Protein AF-A0A1W9JK43-F1 (afdb_monomer_lite)

Foldseek 3Di:
DDDPPPPPPPPVPPPDPCVVVVVPCPPDDDPPPPVPDLVSCVVPPDPVVLLVCVLVDQVSVCVQQVDGADSQLSVQLSVVCVVVVDDSVVSNVCVVLVQFDRDNNDTDRHPDVVVVVVVVVVVVVVVVVVVVVVVVVVVVVVVVVVVVVVVVVVVVPD

Structure (mmCIF, N/CA/C/O backbone):
data_AF-A0A1W9JK43-F1
#
_entry.id   AF-A0A1W9JK43-F1
#
loop_
_atom_site.group_PDB
_atom_site.id
_atom_site.type_symbol
_atom_site.label_atom_id
_atom_site.label_alt_id
_atom_site.label_comp_id
_atom_site.label_asym_id
_atom_site.label_entity_id
_atom_site.label_seq_id
_atom_site.pdbx_PDB_ins_code
_atom_site.Cartn_x
_atom_site.Cartn_y
_atom_site.Cartn_z
_atom_site.occupancy
_atom_site.B_iso_or_equiv
_atom_site.auth_seq_id
_atom_site.auth_comp_id
_atom_site.auth_asym_id
_atom_site.auth_atom_id
_atom_site.pdbx_PDB_model_num
ATOM 1 N N . MET A 1 1 ? 12.322 26.562 39.739 1.00 34.03 1 MET A N 1
ATOM 2 C CA . MET A 1 1 ? 13.209 25.716 38.910 1.00 34.03 1 MET A CA 1
ATOM 3 C C . MET A 1 1 ? 13.557 24.495 39.743 1.00 34.03 1 MET A C 1
ATOM 5 O O .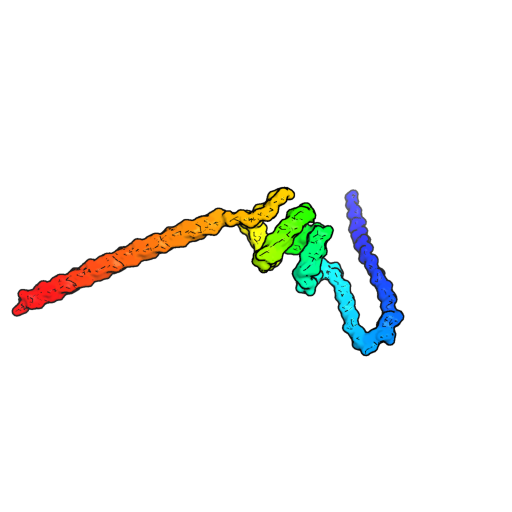 MET A 1 1 ? 14.191 24.692 40.761 1.00 34.03 1 MET A O 1
ATOM 9 N N . ASN A 1 2 ? 13.150 23.257 39.481 1.00 37.31 2 ASN A N 1
ATOM 10 C CA . ASN A 1 2 ? 12.284 22.645 38.476 1.00 37.31 2 ASN A CA 1
ATOM 11 C C . ASN A 1 2 ? 11.646 21.407 39.128 1.00 37.31 2 ASN A C 1
ATOM 13 O O . ASN A 1 2 ? 12.225 20.813 40.030 1.00 37.31 2 ASN A O 1
ATOM 17 N N . GLN A 1 3 ? 10.442 21.079 38.673 1.00 35.44 3 GLN A N 1
ATOM 18 C CA . GLN A 1 3 ? 9.609 19.967 39.121 1.00 35.44 3 GLN A CA 1
ATOM 19 C C . GLN A 1 3 ? 10.236 18.615 38.747 1.00 35.44 3 GLN A C 1
ATOM 21 O O . GLN A 1 3 ? 10.494 18.367 37.571 1.00 35.44 3 GLN A O 1
ATOM 26 N N . GLU A 1 4 ? 10.400 17.718 39.718 1.00 38.62 4 GLU A N 1
ATOM 27 C CA . GLU A 1 4 ? 10.536 16.283 39.457 1.00 38.62 4 GLU A CA 1
ATOM 28 C C . GLU A 1 4 ? 9.136 15.708 39.197 1.00 38.62 4 GLU A C 1
ATOM 30 O O . GLU A 1 4 ? 8.351 15.456 40.112 1.00 38.62 4 GLU A O 1
ATOM 35 N N . GLN A 1 5 ? 8.786 15.556 37.919 1.00 38.28 5 GLN A N 1
ATOM 36 C CA . GLN A 1 5 ? 7.582 14.844 37.498 1.00 38.28 5 GLN A CA 1
ATOM 37 C C . GLN A 1 5 ? 7.784 13.339 37.705 1.00 38.28 5 GLN A C 1
ATOM 39 O O . GLN A 1 5 ? 8.313 12.637 36.846 1.00 38.28 5 GLN A O 1
ATOM 44 N N . ASN A 1 6 ? 7.337 12.846 38.856 1.00 36.94 6 ASN A N 1
ATOM 45 C CA . ASN A 1 6 ? 7.199 11.422 39.128 1.00 36.94 6 ASN A CA 1
ATOM 46 C C . ASN A 1 6 ? 6.033 10.872 38.281 1.00 36.94 6 ASN A C 1
ATOM 48 O O . ASN A 1 6 ? 4.858 11.071 38.602 1.00 36.94 6 ASN A O 1
ATOM 52 N N . GLN A 1 7 ? 6.357 10.258 37.140 1.00 39.59 7 GLN A N 1
ATOM 53 C CA . GLN A 1 7 ? 5.395 9.588 36.268 1.00 39.59 7 GLN A CA 1
ATOM 54 C C . GLN A 1 7 ? 4.865 8.331 36.966 1.00 39.59 7 GLN A C 1
ATOM 56 O O . GLN A 1 7 ? 5.389 7.233 36.807 1.00 39.59 7 GLN A O 1
ATOM 61 N N . ASN A 1 8 ? 3.792 8.502 37.736 1.00 36.75 8 ASN A N 1
ATOM 62 C CA . ASN A 1 8 ? 2.997 7.408 38.274 1.00 36.75 8 ASN A CA 1
ATOM 63 C C . ASN A 1 8 ? 2.206 6.747 37.130 1.00 36.75 8 ASN A C 1
ATOM 65 O O . ASN A 1 8 ? 1.045 7.072 36.867 1.00 36.75 8 ASN A O 1
ATOM 69 N N . THR A 1 9 ? 2.857 5.845 36.397 1.00 42.19 9 THR A N 1
ATOM 70 C CA . THR A 1 9 ? 2.188 4.921 35.483 1.00 42.19 9 THR A CA 1
ATOM 71 C C . THR A 1 9 ? 1.368 3.945 36.320 1.00 42.19 9 THR A C 1
ATOM 73 O O . THR A 1 9 ? 1.887 2.936 36.794 1.00 42.19 9 THR A O 1
ATOM 76 N N . ASN A 1 10 ? 0.082 4.255 36.503 1.00 43.44 10 ASN A N 1
ATOM 77 C CA . ASN A 1 10 ? -0.926 3.333 37.021 1.00 43.44 10 ASN A CA 1
ATOM 78 C C . ASN A 1 10 ? -1.066 2.143 36.056 1.00 43.44 10 ASN A C 1
ATOM 80 O O . ASN A 1 10 ? -1.969 2.085 35.222 1.00 43.44 10 ASN A O 1
ATOM 84 N N . HIS A 1 11 ? -0.149 1.184 36.154 1.00 49.41 11 HIS A N 1
ATOM 85 C CA . HIS A 1 11 ? -0.363 -0.159 35.649 1.00 49.41 11 HIS A CA 1
ATOM 86 C C . HIS A 1 11 ? -1.371 -0.800 36.605 1.00 49.41 11 HIS A C 1
ATOM 88 O O . HIS A 1 11 ? -1.003 -1.331 37.649 1.00 49.41 11 HIS A O 1
ATOM 94 N N . SER A 1 12 ? -2.663 -0.680 36.289 1.00 48.53 12 SER A N 1
ATOM 95 C CA . SER A 1 12 ? -3.702 -1.452 36.969 1.00 48.53 12 SER A CA 1
ATOM 96 C C . SER A 1 12 ? -3.448 -2.924 36.644 1.00 48.53 12 SER A C 1
ATOM 98 O O . SER A 1 12 ? -3.821 -3.426 35.585 1.00 48.53 12 SER A O 1
ATOM 100 N N . SER A 1 13 ? -2.697 -3.597 37.510 1.00 56.75 13 SER A N 1
ATOM 101 C CA . SER A 1 13 ? -2.512 -5.038 37.488 1.00 56.75 13 SER A CA 1
ATOM 102 C C . SER A 1 13 ? -3.818 -5.671 37.956 1.00 56.75 13 SER A C 1
ATOM 104 O O . SER A 1 13 ? -4.022 -5.955 39.133 1.00 56.75 13 SER A O 1
ATOM 106 N N . THR A 1 14 ? -4.751 -5.871 37.029 1.00 54.06 14 THR A N 1
ATOM 107 C CA . THR A 1 14 ? -5.914 -6.726 37.270 1.00 54.06 14 THR A CA 1
ATOM 108 C C . THR A 1 14 ? -5.421 -8.148 37.518 1.00 54.06 14 THR A C 1
ATOM 110 O O . THR A 1 14 ? -5.090 -8.876 36.584 1.00 54.06 14 THR A O 1
ATOM 113 N N . HIS A 1 15 ? -5.333 -8.527 38.791 1.00 52.12 15 HIS A N 1
ATOM 114 C CA . HIS A 1 15 ? -5.001 -9.878 39.220 1.00 52.12 15 HIS A CA 1
ATOM 115 C C . HIS A 1 15 ? -6.257 -10.745 39.056 1.00 52.12 15 HIS A C 1
ATOM 117 O O . HIS A 1 15 ? -7.152 -10.745 39.900 1.00 52.12 15 HIS A O 1
ATOM 123 N N . LEU A 1 16 ? -6.375 -11.419 37.912 1.00 61.62 16 LEU A N 1
ATOM 124 C CA . LEU A 1 16 ? -7.485 -12.327 37.633 1.00 61.62 16 LEU A CA 1
ATOM 125 C C . LEU A 1 16 ? -7.284 -13.604 38.460 1.00 61.62 16 LEU A C 1
ATOM 127 O O . LEU A 1 16 ? -6.373 -14.385 38.200 1.00 61.62 16 LEU A O 1
ATOM 131 N N . ASN A 1 17 ? -8.115 -13.801 39.483 1.00 58.16 17 ASN A N 1
ATOM 132 C CA . ASN A 1 17 ? -8.112 -15.020 40.287 1.00 58.16 17 ASN A CA 1
ATOM 133 C C . ASN A 1 17 ? -8.822 -16.147 39.512 1.00 58.16 17 ASN A C 1
ATOM 135 O O . ASN A 1 17 ? -10.049 -16.214 39.501 1.00 58.16 17 ASN A O 1
ATOM 139 N N . ILE A 1 18 ? -8.051 -17.000 38.826 1.00 63.84 18 ILE A N 1
ATOM 140 C CA . ILE A 1 18 ? -8.553 -18.109 37.981 1.00 63.84 18 ILE A CA 1
ATOM 141 C C . ILE A 1 18 ? -8.527 -19.463 38.733 1.00 63.84 18 ILE A C 1
ATOM 143 O O . ILE A 1 18 ? -8.806 -20.512 38.154 1.00 63.84 18 ILE A O 1
ATOM 147 N N . ASP A 1 19 ? -8.266 -19.465 40.047 1.00 57.16 19 ASP A N 1
ATOM 148 C CA . ASP A 1 19 ? -8.034 -20.686 40.847 1.00 57.16 19 ASP A CA 1
ATOM 149 C C . ASP A 1 19 ? -9.181 -21.722 40.755 1.00 57.16 19 ASP A C 1
ATOM 151 O O . ASP A 1 19 ? -8.949 -22.932 40.760 1.00 57.16 19 ASP A O 1
ATOM 155 N N . GLY A 1 20 ? -10.428 -21.264 40.575 1.00 59.25 20 GLY A N 1
ATOM 156 C CA . GLY A 1 20 ? -11.607 -22.131 40.433 1.00 59.25 20 GLY A CA 1
ATOM 157 C C . GLY A 1 20 ? -11.849 -22.707 39.030 1.00 59.25 20 GLY A C 1
ATOM 158 O O . GLY A 1 20 ? -12.448 -23.772 38.907 1.00 59.25 20 GLY A O 1
ATOM 159 N N . ILE A 1 21 ? -11.379 -22.044 37.969 1.00 59.00 21 ILE A N 1
ATOM 160 C CA . ILE A 1 21 ? -11.606 -22.476 36.574 1.00 59.00 21 ILE A CA 1
ATOM 161 C C . ILE A 1 21 ? -10.545 -23.510 36.161 1.00 59.00 21 ILE A C 1
ATOM 163 O O . ILE A 1 21 ? -10.826 -24.433 35.399 1.00 59.00 21 ILE A O 1
ATOM 167 N N . GLN A 1 22 ? -9.337 -23.412 36.726 1.00 57.00 22 GLN A N 1
ATOM 168 C CA . GLN A 1 22 ? -8.201 -24.264 36.368 1.00 57.00 22 GLN A CA 1
ATOM 169 C C . GLN A 1 22 ? -8.361 -25.728 36.823 1.00 57.00 22 GLN A C 1
ATOM 171 O O . GLN A 1 22 ? -7.867 -26.636 36.156 1.00 57.00 22 GLN A O 1
ATOM 176 N N . ARG A 1 23 ? -9.094 -25.991 37.918 1.00 58.28 23 ARG A N 1
ATOM 177 C CA . ARG A 1 23 ? -9.271 -27.357 38.457 1.00 58.28 23 ARG A CA 1
ATOM 178 C C . ARG A 1 23 ? -10.172 -28.258 37.606 1.00 58.28 23 ARG A C 1
ATOM 180 O O . ARG A 1 23 ? -10.057 -29.473 37.714 1.00 58.28 23 ARG A O 1
ATOM 187 N N . ASN A 1 24 ? -11.028 -27.690 36.753 1.00 62.09 24 ASN A N 1
ATOM 188 C CA . ASN A 1 24 ? -11.956 -28.451 35.904 1.00 62.09 24 ASN A CA 1
ATOM 189 C C . ASN A 1 24 ? -11.515 -28.538 34.427 1.00 62.09 24 ASN A C 1
ATOM 191 O O . ASN A 1 24 ? -12.228 -29.105 33.606 1.00 62.09 24 ASN A O 1
ATOM 195 N N . ALA A 1 25 ? -10.348 -27.986 34.072 1.00 60.06 25 ALA A N 1
ATOM 196 C CA . ALA A 1 25 ? -9.901 -27.849 32.682 1.00 60.06 25 ALA A CA 1
ATOM 197 C C . ALA A 1 25 ? -9.196 -29.091 32.096 1.00 60.06 25 ALA A C 1
ATOM 199 O O . ALA A 1 25 ? -8.587 -28.997 31.042 1.00 60.06 25 ALA A O 1
ATOM 200 N N . GLY A 1 26 ? -9.230 -30.257 32.753 1.00 64.06 26 GLY A N 1
ATOM 201 C CA . GLY A 1 26 ? -8.866 -31.529 32.103 1.00 64.06 26 GLY A CA 1
ATOM 202 C C . GLY A 1 26 ? -7.457 -31.635 31.486 1.00 64.06 26 GLY A C 1
ATOM 203 O O . GLY A 1 26 ? -7.255 -32.495 30.640 1.00 64.06 26 GLY A O 1
ATOM 204 N N . ARG A 1 27 ? -6.478 -30.824 31.927 1.00 63.69 27 ARG A N 1
ATOM 205 C CA . ARG A 1 27 ? -5.121 -30.661 31.336 1.00 63.69 27 ARG A CA 1
ATOM 206 C C . ARG A 1 27 ? -5.062 -29.858 30.027 1.00 63.69 27 ARG A C 1
ATOM 208 O O . ARG A 1 27 ? -3.976 -29.747 29.461 1.00 63.69 27 ARG A O 1
ATOM 215 N N . ASP A 1 28 ? -6.153 -29.236 29.598 1.00 64.50 28 ASP A N 1
ATOM 216 C CA . ASP A 1 28 ? -6.144 -28.320 28.461 1.00 64.50 28 ASP A CA 1
ATOM 217 C C . ASP A 1 28 ? -5.575 -26.966 28.905 1.00 64.50 28 ASP A C 1
ATOM 219 O O . ASP A 1 28 ? -6.198 -26.188 29.632 1.00 64.50 28 ASP A O 1
ATOM 223 N N . TYR A 1 29 ? -4.329 -26.711 28.510 1.00 60.94 29 TYR A N 1
ATOM 224 C CA . TYR A 1 29 ? -3.650 -25.448 28.764 1.00 60.94 29 TYR A CA 1
ATOM 225 C C . TYR A 1 29 ? -4.112 -24.407 27.742 1.00 60.94 29 TYR A C 1
ATOM 227 O O . TYR A 1 29 ? -3.768 -24.488 26.565 1.00 60.94 29 TYR A O 1
ATOM 235 N N . TYR A 1 30 ? -4.876 -23.415 28.198 1.00 61.50 30 TYR A N 1
ATOM 236 C CA . TYR A 1 30 ? -5.228 -22.248 27.395 1.00 61.50 30 TYR A CA 1
ATOM 237 C C . TYR A 1 30 ? -4.340 -21.074 27.802 1.00 61.50 30 TYR A C 1
ATOM 239 O O . TYR A 1 30 ? -4.525 -20.478 28.865 1.00 61.50 30 TYR A O 1
ATOM 247 N N . GLU A 1 31 ? -3.381 -20.717 26.950 1.00 58.66 31 GLU A N 1
ATOM 248 C CA . GLU A 1 31 ? -2.660 -19.456 27.095 1.00 58.66 31 GLU A CA 1
ATOM 249 C C . GLU A 1 31 ? -3.557 -18.295 26.654 1.00 58.66 31 GLU A C 1
ATOM 251 O O . GLU A 1 31 ? -3.720 -17.997 25.471 1.00 58.66 31 GLU A O 1
ATOM 256 N N . TYR A 1 32 ? -4.152 -17.603 27.626 1.00 58.09 32 TYR A N 1
ATOM 257 C CA . TYR A 1 32 ? -4.703 -16.277 27.378 1.00 58.09 32 TYR A CA 1
ATOM 258 C C . TYR A 1 32 ? -3.539 -15.303 27.200 1.00 58.09 32 TYR A C 1
ATOM 260 O O . TYR A 1 32 ? -3.085 -14.659 28.146 1.00 58.09 32 TYR A O 1
ATOM 268 N N . ILE A 1 33 ? -3.044 -15.190 25.966 1.00 57.97 33 ILE A N 1
ATOM 269 C CA . ILE A 1 33 ? -2.123 -14.121 25.589 1.00 57.97 33 ILE A CA 1
ATOM 270 C C . ILE A 1 33 ? -2.947 -12.836 25.592 1.00 57.97 33 ILE A C 1
ATOM 272 O O . ILE A 1 33 ? -3.550 -12.457 24.590 1.00 57.97 33 ILE A O 1
ATOM 276 N N . ALA A 1 34 ? -3.014 -12.165 26.741 1.00 59.50 34 ALA A N 1
ATOM 277 C CA . ALA A 1 34 ? -3.469 -10.789 26.791 1.00 59.50 34 ALA A CA 1
ATOM 278 C C . ALA A 1 34 ? -2.501 -9.984 25.919 1.00 59.50 34 ALA A C 1
ATOM 280 O O . ALA A 1 34 ? -1.361 -9.732 26.312 1.00 59.50 34 ALA A O 1
ATOM 281 N N . LEU A 1 35 ? -2.927 -9.649 24.697 1.00 63.44 35 LEU A N 1
ATOM 282 C CA . LEU A 1 35 ? -2.132 -8.862 23.764 1.00 63.44 35 LEU A CA 1
ATOM 283 C C . LEU A 1 35 ? -1.990 -7.452 24.339 1.00 63.44 35 LEU A C 1
ATOM 285 O O . LEU A 1 35 ? -2.780 -6.556 24.061 1.00 63.44 35 LEU A O 1
ATOM 289 N N . SER A 1 36 ? -0.976 -7.278 25.181 1.00 63.47 36 SER A N 1
ATOM 290 C CA . SER A 1 36 ? -0.689 -6.040 25.903 1.00 63.47 36 SER A CA 1
ATOM 291 C C . SER A 1 36 ? -0.275 -4.904 24.968 1.00 63.47 36 SER A C 1
ATOM 293 O O . SER A 1 36 ? -0.317 -3.737 25.355 1.00 63.47 36 SER A O 1
ATOM 295 N N . SER A 1 37 ? 0.095 -5.223 23.722 1.00 75.69 37 SER A N 1
ATOM 296 C CA . SER A 1 37 ? 0.499 -4.247 22.718 1.00 75.69 37 SER A CA 1
ATOM 297 C C . SER A 1 37 ? -0.340 -4.343 21.441 1.00 75.69 37 SER A C 1
ATOM 299 O O . SER A 1 37 ? -0.552 -5.418 20.875 1.00 75.69 37 SER A O 1
ATOM 301 N N . ILE A 1 38 ? -0.750 -3.175 20.935 1.00 79.06 38 ILE A N 1
ATOM 302 C CA . ILE A 1 38 ? -1.442 -3.022 19.644 1.00 79.06 38 ILE A CA 1
ATOM 303 C C . ILE A 1 38 ? -0.606 -3.620 18.499 1.00 79.06 38 ILE A C 1
ATOM 305 O O . ILE A 1 38 ? -1.155 -4.164 17.547 1.00 79.06 38 ILE A O 1
ATOM 309 N N . LYS A 1 39 ? 0.730 -3.576 18.603 1.00 81.06 39 LYS A N 1
ATOM 310 C CA . LYS A 1 39 ? 1.635 -4.165 17.606 1.00 81.06 39 LYS A CA 1
ATOM 311 C C . LYS A 1 39 ? 1.523 -5.687 17.560 1.00 81.06 39 LYS A C 1
ATOM 313 O O . LYS A 1 39 ? 1.443 -6.238 16.470 1.00 81.06 39 LYS A O 1
ATOM 318 N N . THR A 1 40 ? 1.468 -6.340 18.721 1.00 81.25 40 THR A N 1
ATOM 319 C CA . THR A 1 40 ? 1.271 -7.795 18.818 1.00 81.25 40 THR A CA 1
ATOM 320 C C . THR A 1 40 ? -0.092 -8.183 18.245 1.00 81.25 40 THR A C 1
ATOM 322 O O . THR A 1 40 ? -0.210 -9.168 17.520 1.00 81.25 40 THR A O 1
ATOM 325 N N . LEU A 1 41 ? -1.124 -7.371 18.509 1.00 83.00 41 LEU A N 1
ATOM 326 C CA . LEU A 1 41 ? -2.451 -7.557 17.920 1.00 83.00 41 LEU A CA 1
ATOM 327 C C . LEU A 1 41 ? -2.405 -7.461 16.396 1.00 83.00 41 LEU A C 1
ATOM 329 O O . LEU A 1 41 ? -2.943 -8.330 15.721 1.00 83.00 41 LEU A O 1
ATOM 333 N N . LEU A 1 42 ? -1.709 -6.462 15.852 1.00 85.31 42 LEU A N 1
ATOM 334 C CA . LEU A 1 42 ? -1.552 -6.309 14.409 1.00 85.31 42 LEU A CA 1
ATOM 335 C C . LEU A 1 42 ? -0.870 -7.508 13.738 1.00 85.31 42 LEU A C 1
ATOM 337 O O . LEU A 1 42 ? -1.182 -7.816 12.593 1.00 85.31 42 LEU A O 1
ATOM 341 N N . THR A 1 43 ? 0.081 -8.149 14.419 1.00 84.00 43 THR A N 1
ATOM 342 C CA . THR A 1 43 ? 0.832 -9.279 13.857 1.00 84.00 43 THR A CA 1
ATOM 343 C C . THR A 1 43 ? 0.105 -10.610 13.977 1.00 84.00 43 THR A C 1
ATOM 345 O O . THR A 1 43 ? 0.289 -11.470 13.122 1.00 84.00 43 THR A O 1
ATOM 348 N N . CYS A 1 44 ? -0.683 -10.801 15.037 1.00 82.62 44 CYS A N 1
ATOM 349 C CA . CYS A 1 44 ? -1.275 -12.098 15.364 1.00 82.62 44 CYS A CA 1
ATOM 350 C C . CYS A 1 44 ? -2.736 -12.228 14.931 1.00 82.62 44 CYS A C 1
ATOM 352 O O . CYS A 1 44 ? -3.189 -13.336 14.650 1.00 82.62 44 CYS A O 1
ATOM 354 N N . ALA A 1 45 ? -3.497 -11.132 14.913 1.00 85.38 45 ALA A N 1
ATOM 355 C CA . ALA A 1 45 ? -4.926 -11.217 14.663 1.00 85.38 45 ALA A CA 1
ATOM 356 C C . ALA A 1 45 ? -5.261 -11.286 13.158 1.00 85.38 45 ALA A C 1
ATOM 358 O O . ALA A 1 45 ? -4.560 -10.717 12.317 1.00 85.38 45 ALA A O 1
ATOM 359 N N . PRO A 1 46 ? -6.358 -11.977 12.798 1.00 86.50 46 PRO A N 1
ATOM 360 C CA . PRO A 1 46 ? -6.783 -12.099 11.412 1.00 86.50 46 PRO A CA 1
ATOM 361 C C . PRO A 1 46 ? -7.293 -10.759 10.869 1.00 86.50 46 PRO A C 1
ATOM 363 O O . PRO A 1 46 ? -7.937 -9.988 11.584 1.00 86.50 46 PRO A O 1
ATOM 366 N N . LYS A 1 47 ? -7.076 -10.516 9.570 1.00 86.62 47 LYS A N 1
ATOM 367 C CA . LYS A 1 47 ? -7.441 -9.267 8.868 1.00 86.62 47 LYS A CA 1
ATOM 368 C C . LYS A 1 47 ? -8.879 -8.815 9.153 1.00 86.62 47 LYS A C 1
ATOM 370 O O . LYS A 1 47 ? -9.090 -7.666 9.516 1.00 86.62 47 LYS A O 1
ATOM 375 N N . ALA A 1 48 ? -9.848 -9.731 9.100 1.00 86.19 48 ALA A N 1
ATOM 376 C CA . ALA A 1 48 ? -11.257 -9.419 9.354 1.00 86.19 48 ALA A CA 1
ATOM 377 C C . ALA A 1 48 ? -11.526 -8.890 10.776 1.00 86.19 48 ALA A C 1
ATOM 379 O O . ALA A 1 48 ? -12.402 -8.048 10.972 1.00 86.19 48 ALA A O 1
ATOM 380 N N . LEU A 1 49 ? -10.771 -9.362 11.774 1.00 88.38 49 LEU A N 1
ATOM 381 C CA . LEU A 1 49 ? -10.854 -8.847 13.140 1.00 88.38 49 LEU A CA 1
ATOM 382 C C . LEU A 1 49 ? -10.224 -7.450 13.222 1.00 88.38 49 LEU A C 1
ATOM 384 O O . LEU A 1 49 ? -10.832 -6.544 13.786 1.00 88.38 49 LEU A O 1
ATOM 388 N N . LEU A 1 50 ? -9.050 -7.252 12.610 1.00 88.75 50 LEU A N 1
ATOM 389 C CA . LEU A 1 50 ? -8.405 -5.936 12.528 1.00 88.75 50 LEU A CA 1
ATOM 390 C C . LEU A 1 50 ? -9.297 -4.903 11.833 1.00 88.75 50 LEU A C 1
ATOM 392 O O . LEU A 1 50 ? -9.320 -3.755 12.261 1.00 88.75 50 LEU A O 1
ATOM 396 N N . ASP A 1 51 ? -10.010 -5.293 10.776 1.00 89.94 51 ASP A N 1
ATOM 397 C CA . ASP A 1 51 ? -10.905 -4.415 10.019 1.00 89.94 51 ASP A CA 1
ATOM 398 C C . ASP A 1 51 ? -12.059 -3.914 10.897 1.00 89.94 51 ASP A C 1
ATOM 400 O O . ASP A 1 51 ? -12.333 -2.715 10.925 1.00 89.94 51 ASP A O 1
ATOM 404 N N . ARG A 1 52 ? -12.674 -4.810 11.683 1.00 89.62 52 ARG A N 1
ATOM 405 C CA . ARG A 1 52 ? -13.721 -4.450 12.654 1.00 89.62 52 ARG A CA 1
ATOM 406 C C . ARG A 1 52 ? -13.186 -3.494 13.718 1.00 89.62 52 ARG A C 1
ATOM 408 O O . ARG A 1 52 ? -13.743 -2.422 13.921 1.00 89.62 52 ARG A O 1
ATOM 415 N N . ILE A 1 53 ? -12.059 -3.844 14.341 1.00 88.38 53 ILE A N 1
ATOM 416 C CA . ILE A 1 53 ? -11.468 -3.032 15.415 1.00 88.38 53 ILE A CA 1
ATOM 417 C C . ILE A 1 53 ? -11.013 -1.666 14.880 1.00 88.38 53 ILE A C 1
ATOM 419 O O . ILE A 1 53 ? -11.172 -0.661 15.564 1.00 88.38 53 ILE A O 1
ATOM 423 N N . ALA A 1 54 ? -10.468 -1.590 13.663 1.00 88.69 54 ALA A N 1
ATOM 424 C CA . ALA A 1 54 ? -10.017 -0.333 13.064 1.00 88.69 54 ALA A CA 1
ATOM 425 C C . ALA A 1 54 ? -11.176 0.608 12.682 1.00 88.69 54 ALA A C 1
ATOM 427 O O . ALA A 1 54 ? -11.001 1.831 12.669 1.00 88.69 54 ALA A O 1
ATOM 428 N N . LEU A 1 55 ? -12.357 0.063 12.387 1.00 90.19 55 LEU A N 1
ATOM 429 C CA . LEU A 1 55 ? -13.555 0.847 12.085 1.00 90.19 55 LEU A CA 1
ATOM 430 C C . LEU A 1 55 ? -14.086 1.554 13.340 1.00 90.19 55 LEU A C 1
ATOM 432 O O . LEU A 1 55 ? -14.387 2.747 13.287 1.00 90.19 55 LEU A O 1
ATOM 436 N N . ASP A 1 56 ? -14.078 0.868 14.481 1.00 88.44 56 ASP A N 1
ATOM 437 C CA . ASP A 1 56 ? -14.553 1.427 15.751 1.00 88.44 56 ASP A CA 1
ATOM 438 C C . ASP A 1 56 ? -13.474 2.260 16.460 1.00 88.44 56 ASP A C 1
ATOM 440 O O . ASP A 1 56 ? -13.761 3.315 17.024 1.00 88.44 56 ASP A O 1
ATOM 444 N N . ASN A 1 57 ? -12.203 1.854 16.374 1.00 89.06 57 ASN A N 1
ATOM 445 C CA . ASN A 1 57 ? -11.101 2.478 17.103 1.00 89.06 57 ASN A CA 1
ATOM 446 C C . ASN A 1 57 ? -10.166 3.288 16.175 1.00 89.06 57 ASN A C 1
ATOM 448 O O . ASN A 1 57 ? -9.385 2.698 15.416 1.00 89.06 57 ASN A O 1
ATOM 452 N N . PRO A 1 58 ? -10.164 4.636 16.260 1.00 86.88 58 PRO A N 1
ATOM 453 C CA . PRO A 1 58 ? -9.318 5.476 15.410 1.00 86.88 58 PRO A CA 1
ATOM 454 C C . PRO A 1 58 ? -7.824 5.261 15.678 1.00 86.88 58 PRO A C 1
ATOM 456 O O . PRO A 1 58 ? -7.030 5.260 14.741 1.00 86.88 58 PRO A O 1
ATOM 459 N N . ARG A 1 59 ? -7.437 4.964 16.925 1.00 86.38 59 ARG A N 1
ATOM 460 C CA . ARG A 1 59 ? -6.042 4.690 17.303 1.00 86.38 59 ARG A CA 1
ATOM 461 C C . ARG A 1 59 ? -5.529 3.384 16.695 1.00 86.38 59 ARG A C 1
ATOM 463 O O . ARG A 1 59 ? -4.362 3.283 16.324 1.00 86.38 59 ARG A O 1
ATOM 470 N N . MET A 1 60 ? -6.400 2.381 16.563 1.00 87.88 60 MET A N 1
ATOM 471 C CA . MET A 1 60 ? -6.072 1.132 15.865 1.00 87.88 60 MET A CA 1
ATOM 472 C C . MET A 1 60 ? -5.850 1.388 14.370 1.00 87.88 60 MET A C 1
ATOM 474 O O . MET A 1 60 ? -4.885 0.892 13.787 1.00 87.88 60 MET A O 1
ATOM 478 N N . PHE A 1 61 ? -6.722 2.195 13.762 1.00 89.75 61 PHE A N 1
ATOM 479 C CA . PHE A 1 61 ? -6.592 2.592 12.364 1.00 89.75 61 PHE A CA 1
ATOM 480 C C . PHE A 1 61 ? -5.287 3.361 12.114 1.00 89.75 61 PHE A C 1
ATOM 482 O O . PHE A 1 61 ? -4.543 3.039 11.185 1.00 89.75 61 PHE A O 1
ATOM 489 N N . GLU A 1 62 ? -4.962 4.312 12.989 1.00 88.62 62 GLU A N 1
ATOM 490 C CA . GLU A 1 62 ? -3.710 5.061 12.937 1.00 88.62 62 GLU A CA 1
ATOM 491 C C . GLU A 1 62 ? -2.495 4.141 13.081 1.00 88.62 62 GLU A C 1
ATOM 493 O O . GLU A 1 62 ? -1.547 4.254 12.309 1.00 88.62 62 GLU A O 1
ATOM 498 N N . CYS A 1 63 ? -2.523 3.170 13.997 1.00 86.62 63 CYS A N 1
ATOM 499 C CA . CYS A 1 63 ? -1.410 2.236 14.161 1.00 86.62 63 CYS A CA 1
ATOM 500 C C . CYS A 1 63 ? -1.176 1.376 12.903 1.00 86.62 63 CYS A C 1
ATOM 502 O O . CYS A 1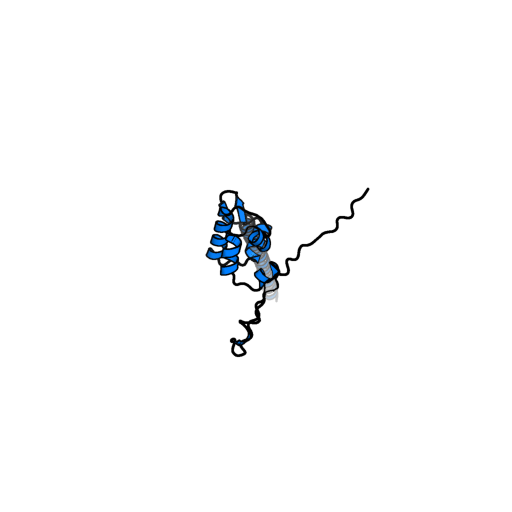 63 ? -0.032 1.079 12.552 1.00 86.62 63 CYS A O 1
ATOM 504 N N . ARG A 1 64 ? -2.250 1.028 12.186 1.00 87.50 64 ARG A N 1
ATOM 505 C CA . ARG A 1 64 ? -2.210 0.193 10.979 1.00 87.50 64 ARG A CA 1
ATOM 506 C C . ARG A 1 64 ? -1.799 0.952 9.725 1.00 87.50 64 ARG A C 1
ATOM 508 O O . ARG A 1 64 ? -0.897 0.523 9.007 1.00 87.50 64 ARG A O 1
ATOM 515 N N . PHE A 1 65 ? -2.419 2.098 9.469 1.00 85.94 65 PHE A N 1
ATOM 516 C CA . PHE A 1 65 ? -2.208 2.856 8.234 1.00 85.94 65 PHE A CA 1
ATOM 517 C C . PHE A 1 65 ? -1.276 4.067 8.411 1.00 85.94 65 PHE A C 1
ATOM 519 O O . PHE A 1 65 ? -0.705 4.565 7.437 1.00 85.94 65 PHE A O 1
ATOM 526 N N . GLY A 1 66 ? -1.024 4.496 9.649 1.00 85.62 66 GLY A N 1
ATOM 527 C CA . GLY A 1 66 ? -0.135 5.607 10.005 1.00 85.62 66 GLY A CA 1
ATOM 528 C C . GLY A 1 66 ? -0.786 6.990 9.932 1.00 85.62 66 GLY A C 1
ATOM 529 O O . GLY A 1 66 ? -0.080 7.955 9.638 1.00 85.62 66 GLY A O 1
ATOM 530 N N . PHE A 1 67 ? -2.113 7.088 10.052 1.00 84.62 67 PHE A N 1
ATOM 531 C CA . PHE A 1 67 ? -2.846 8.359 10.079 1.00 84.62 67 PHE A CA 1
ATOM 532 C C . PHE A 1 67 ? -4.241 8.222 10.678 1.00 84.62 67 PHE A C 1
ATOM 534 O O . PHE A 1 67 ? -4.850 7.157 10.614 1.00 84.62 67 PHE A O 1
ATOM 541 N N . GLU A 1 68 ? -4.751 9.330 11.199 1.00 84.25 68 GLU A N 1
ATOM 542 C CA . GLU A 1 68 ? -6.098 9.442 11.742 1.00 84.25 68 GLU A CA 1
ATOM 543 C C . GLU A 1 68 ? -7.083 9.948 10.675 1.00 84.25 68 GLU A C 1
ATOM 545 O O . GLU A 1 68 ? -6.741 10.797 9.850 1.00 84.25 68 GLU A O 1
ATOM 550 N N . THR A 1 69 ? -8.303 9.398 10.663 1.00 84.56 69 THR A N 1
ATOM 551 C CA . THR A 1 69 ? -9.389 9.820 9.758 1.00 84.56 69 THR A CA 1
ATOM 552 C C . THR A 1 69 ? -10.770 9.663 10.384 1.00 84.56 69 THR A C 1
ATOM 554 O O . THR A 1 69 ? -10.959 8.933 11.362 1.00 84.56 69 THR A O 1
ATOM 557 N N . SER A 1 70 ? -11.762 10.316 9.773 1.00 87.50 70 SER A N 1
ATOM 558 C CA . SER A 1 70 ? -13.174 10.147 10.109 1.00 87.50 70 SER A CA 1
ATOM 559 C C . SER A 1 70 ? -13.665 8.722 9.829 1.00 87.50 70 SER A C 1
ATOM 561 O O . SER A 1 70 ? -13.124 7.993 8.997 1.00 87.50 70 SER A O 1
ATOM 563 N N . LEU A 1 71 ? -14.724 8.309 10.527 1.00 86.62 71 LEU A N 1
ATOM 564 C CA . LEU A 1 71 ? -15.315 6.972 10.394 1.00 86.62 71 LEU A CA 1
ATOM 565 C C . LEU A 1 71 ? -15.761 6.659 8.954 1.00 86.62 71 LEU A C 1
ATOM 567 O O . LEU A 1 71 ? -15.543 5.547 8.473 1.00 86.62 71 LEU A O 1
ATOM 571 N N . THR A 1 72 ? -16.308 7.648 8.244 1.00 84.81 72 THR A N 1
ATOM 572 C CA . THR A 1 72 ? -16.739 7.518 6.843 1.00 84.81 72 THR A CA 1
ATOM 573 C C . THR A 1 72 ? -15.573 7.183 5.913 1.00 84.81 72 THR A C 1
ATOM 575 O O . THR A 1 72 ? -15.669 6.279 5.084 1.00 84.81 72 THR A O 1
ATOM 578 N N . ILE A 1 73 ? -14.433 7.850 6.094 1.00 83.50 73 ILE A N 1
ATOM 579 C CA . ILE A 1 73 ? -13.221 7.602 5.308 1.00 83.50 73 ILE A CA 1
ATOM 580 C C . ILE A 1 73 ? -12.618 6.237 5.659 1.00 83.50 73 ILE A C 1
ATOM 582 O O . ILE A 1 73 ? -12.215 5.503 4.757 1.00 83.50 73 ILE A O 1
ATOM 586 N N . ARG A 1 74 ? -12.603 5.847 6.943 1.00 89.12 74 ARG A N 1
ATOM 587 C CA . ARG A 1 74 ? -12.138 4.512 7.366 1.00 89.12 74 ARG A CA 1
ATOM 588 C C . ARG A 1 74 ? -12.927 3.401 6.680 1.00 89.12 74 ARG A C 1
ATOM 590 O O . ARG A 1 74 ? -12.324 2.467 6.155 1.00 89.12 74 ARG A O 1
ATOM 597 N N . GLN A 1 75 ? -14.252 3.537 6.619 1.00 88.31 75 GLN A N 1
ATOM 598 C CA . GLN A 1 75 ? -15.130 2.607 5.906 1.00 88.31 75 GLN A CA 1
ATOM 599 C C . GLN A 1 75 ? -14.812 2.536 4.411 1.00 88.31 75 GLN A C 1
ATOM 601 O O . GLN A 1 75 ? -14.686 1.439 3.871 1.00 88.31 75 GLN A O 1
ATOM 606 N N . GLN A 1 76 ? -14.633 3.678 3.743 1.00 86.62 76 GLN A N 1
ATOM 607 C CA . GLN A 1 76 ? -14.281 3.703 2.320 1.00 86.62 76 GLN A CA 1
ATOM 608 C C . GLN A 1 76 ? -12.916 3.053 2.050 1.00 86.62 76 GLN A C 1
ATOM 610 O O . GLN A 1 76 ? -12.783 2.275 1.108 1.00 86.62 76 GLN A O 1
ATOM 615 N N . ILE A 1 77 ? -11.911 3.318 2.889 1.00 86.69 77 ILE A N 1
ATOM 616 C CA . ILE A 1 77 ? -10.572 2.724 2.759 1.00 86.69 77 ILE A CA 1
ATOM 617 C C . ILE A 1 77 ? -10.632 1.205 2.945 1.00 86.69 77 ILE A C 1
ATOM 619 O O . ILE A 1 77 ? -10.057 0.472 2.141 1.00 86.69 77 ILE A O 1
ATOM 623 N N . LEU A 1 78 ? -11.367 0.724 3.952 1.00 88.81 78 LEU A N 1
ATOM 624 C CA . LEU A 1 78 ? -11.583 -0.708 4.181 1.00 88.81 78 LEU A CA 1
ATOM 625 C C . LEU A 1 78 ? -12.349 -1.359 3.019 1.00 88.81 78 LEU A C 1
ATOM 627 O O . LEU A 1 78 ? -11.988 -2.448 2.575 1.00 88.81 78 LEU A O 1
ATOM 631 N N . ALA A 1 79 ? -13.357 -0.680 2.466 1.00 87.81 79 ALA A N 1
ATOM 632 C CA . ALA A 1 79 ? -14.104 -1.164 1.306 1.00 87.81 79 ALA A CA 1
ATOM 633 C C . ALA A 1 79 ? -13.216 -1.280 0.058 1.00 87.81 79 ALA A C 1
ATOM 635 O O . ALA A 1 79 ? -13.270 -2.284 -0.651 1.00 87.81 79 ALA A O 1
ATOM 636 N N . ILE A 1 80 ? -12.355 -0.290 -0.191 1.00 85.56 80 ILE A N 1
ATOM 637 C CA . ILE A 1 80 ? -11.360 -0.323 -1.271 1.00 85.56 80 ILE A CA 1
ATOM 638 C C . ILE A 1 80 ? -10.363 -1.459 -1.050 1.00 85.56 80 ILE A C 1
ATOM 640 O O . ILE A 1 80 ? -10.045 -2.194 -1.984 1.00 85.56 80 ILE A O 1
ATOM 644 N N . GLN A 1 81 ? -9.886 -1.619 0.184 1.00 88.00 81 GLN A N 1
ATOM 645 C CA . GLN A 1 81 ? -8.954 -2.678 0.538 1.00 88.00 81 GLN A CA 1
ATOM 646 C C . GLN A 1 81 ? -9.540 -4.065 0.275 1.00 88.00 81 GLN A C 1
ATOM 648 O O . GLN A 1 81 ? -8.833 -4.928 -0.240 1.00 88.00 81 GLN A O 1
ATOM 653 N N . ASN A 1 82 ? -10.810 -4.270 0.622 1.00 87.19 82 ASN A N 1
ATOM 654 C CA . ASN A 1 82 ? -11.504 -5.536 0.422 1.00 87.19 82 ASN A CA 1
ATOM 655 C C . ASN A 1 82 ? -11.827 -5.783 -1.061 1.00 87.19 82 ASN A C 1
ATOM 657 O O . ASN A 1 82 ? -11.683 -6.891 -1.555 1.00 87.19 82 ASN A O 1
ATOM 661 N N . ARG A 1 83 ? -12.201 -4.737 -1.810 1.00 85.31 83 ARG A N 1
ATOM 662 C CA . ARG A 1 83 ? -12.553 -4.852 -3.235 1.00 85.31 83 ARG A CA 1
ATOM 663 C C . ARG A 1 83 ? -11.397 -5.323 -4.121 1.00 85.31 83 ARG A C 1
ATOM 665 O O . ARG A 1 83 ? -11.639 -5.993 -5.117 1.00 85.31 83 ARG A O 1
ATOM 672 N N . TYR A 1 84 ? -10.174 -4.921 -3.794 1.00 81.50 84 TYR A N 1
ATOM 673 C CA . TYR A 1 84 ? -8.979 -5.198 -4.598 1.00 81.50 84 TYR A CA 1
ATOM 674 C C . TYR A 1 84 ? -7.966 -6.102 -3.877 1.00 81.50 84 TYR A C 1
ATOM 676 O O . TYR A 1 84 ? -6.836 -6.234 -4.338 1.00 81.50 84 TYR A O 1
ATOM 684 N N . ASP A 1 85 ? -8.350 -6.678 -2.733 1.00 85.75 85 ASP A N 1
ATOM 685 C CA . ASP A 1 85 ? -7.506 -7.533 -1.889 1.00 85.75 85 ASP A CA 1
ATOM 686 C C . ASP A 1 85 ? -6.114 -6.961 -1.573 1.00 85.75 85 ASP A C 1
ATOM 688 O O . ASP A 1 85 ? -5.104 -7.660 -1.475 1.00 85.75 85 ASP A O 1
ATOM 692 N N . PHE A 1 86 ? -6.049 -5.649 -1.353 1.00 85.00 86 PHE A N 1
ATOM 693 C CA . PHE A 1 86 ? -4.784 -4.989 -1.068 1.00 85.00 86 PHE A CA 1
ATOM 694 C C . PHE A 1 86 ? -4.250 -5.333 0.331 1.00 85.00 86 PHE A C 1
ATOM 696 O O . PHE A 1 86 ? -4.976 -5.368 1.336 1.00 85.00 86 PHE A O 1
ATOM 703 N N . THR A 1 87 ? -2.932 -5.500 0.415 1.00 85.69 87 THR A N 1
ATOM 704 C CA . THR A 1 87 ? -2.217 -5.664 1.688 1.00 85.69 87 THR A CA 1
ATOM 705 C C . THR A 1 87 ? -2.054 -4.312 2.386 1.00 85.69 87 THR A C 1
ATOM 707 O O . THR A 1 87 ? -1.859 -3.288 1.732 1.00 85.69 87 THR A O 1
ATOM 710 N N . ASP A 1 88 ? -2.023 -4.294 3.719 1.00 84.62 88 ASP A N 1
ATOM 711 C CA . ASP A 1 88 ? -1.804 -3.077 4.520 1.00 84.62 88 ASP A CA 1
ATOM 712 C C . ASP A 1 88 ? -0.554 -2.289 4.074 1.00 84.62 88 ASP A C 1
ATOM 714 O O . ASP A 1 88 ? -0.574 -1.061 3.971 1.00 84.62 88 ASP A O 1
ATOM 718 N N . LYS A 1 89 ? 0.524 -3.002 3.712 1.00 83.06 89 LYS A N 1
ATOM 719 C CA . LYS A 1 89 ? 1.754 -2.419 3.144 1.00 83.06 89 LYS A CA 1
ATOM 720 C C . LYS A 1 89 ? 1.506 -1.687 1.822 1.00 83.06 89 LYS A C 1
ATOM 722 O O . LYS A 1 89 ? 2.058 -0.610 1.617 1.00 83.06 89 LYS A O 1
ATOM 727 N N . GLN A 1 90 ? 0.686 -2.255 0.938 1.00 82.00 90 GLN A N 1
ATOM 728 C CA . GLN A 1 90 ? 0.333 -1.634 -0.341 1.00 82.00 90 GLN A CA 1
ATOM 729 C C . GLN A 1 90 ? -0.542 -0.406 -0.114 1.00 82.00 90 GLN A C 1
ATOM 731 O O . GLN A 1 90 ? -0.286 0.632 -0.711 1.00 82.00 90 GLN A O 1
ATOM 736 N N . MET A 1 91 ? -1.494 -0.479 0.820 1.00 83.94 91 MET A N 1
ATOM 737 C CA . MET A 1 91 ? -2.323 0.670 1.183 1.00 83.94 91 MET A CA 1
ATOM 738 C C . MET A 1 91 ? -1.479 1.833 1.720 1.00 83.94 91 MET A C 1
ATOM 740 O O . MET A 1 91 ? -1.658 2.987 1.326 1.00 83.94 91 MET A O 1
ATOM 744 N N . ARG A 1 92 ? -0.473 1.521 2.548 1.00 83.44 92 ARG A N 1
ATOM 745 C CA . ARG A 1 92 ? 0.526 2.492 3.010 1.00 83.44 92 ARG A CA 1
ATOM 746 C C . ARG A 1 92 ? 1.370 3.038 1.853 1.00 83.44 92 ARG A C 1
ATOM 748 O O . ARG A 1 92 ? 1.625 4.238 1.795 1.00 83.44 92 ARG A O 1
ATOM 755 N N . GLY A 1 93 ? 1.753 2.182 0.906 1.00 77.12 93 GLY A N 1
ATOM 756 C CA . GLY A 1 93 ? 2.463 2.563 -0.317 1.00 77.12 93 GLY A CA 1
ATOM 757 C C . GLY A 1 93 ? 1.651 3.481 -1.239 1.00 77.12 93 GLY A C 1
ATOM 758 O O . GLY A 1 93 ? 2.196 4.442 -1.782 1.00 77.12 93 GLY A O 1
ATOM 759 N N . PHE A 1 94 ? 0.340 3.267 -1.374 1.00 79.19 94 PHE A N 1
ATOM 760 C CA . PHE A 1 94 ? -0.534 4.148 -2.157 1.00 79.19 94 PHE A CA 1
ATOM 761 C C . PHE A 1 94 ? -0.637 5.547 -1.563 1.00 79.19 94 PHE A C 1
ATOM 763 O O . PHE A 1 94 ? -0.728 6.524 -2.307 1.00 79.19 94 PHE A O 1
ATOM 770 N N . ARG A 1 95 ? -0.549 5.661 -0.237 1.00 74.06 95 ARG A N 1
ATOM 771 C CA . ARG A 1 95 ? -0.439 6.957 0.428 1.00 74.06 95 ARG A CA 1
ATOM 772 C C . ARG A 1 95 ? 0.908 7.623 0.156 1.00 74.06 95 ARG A C 1
ATOM 774 O O . ARG A 1 95 ? 0.929 8.782 -0.236 1.00 74.06 95 ARG A O 1
ATOM 781 N N . VAL A 1 96 ? 2.018 6.902 0.335 1.00 75.62 96 VAL A N 1
ATOM 782 C CA . VAL A 1 96 ? 3.372 7.456 0.116 1.00 75.62 96 VAL A CA 1
ATOM 783 C C . VAL A 1 96 ? 3.570 7.896 -1.338 1.00 75.62 96 VAL A C 1
ATOM 785 O O . VAL A 1 96 ? 4.169 8.934 -1.590 1.00 75.62 96 VAL A O 1
ATOM 788 N N . SER A 1 97 ? 3.014 7.151 -2.293 1.00 69.44 97 SER A N 1
ATOM 789 C CA . SER A 1 97 ? 3.044 7.506 -3.719 1.00 69.44 97 SER A CA 1
ATOM 790 C C . SER A 1 97 ? 2.057 8.615 -4.112 1.00 69.44 97 SER A C 1
ATOM 792 O O . SER A 1 97 ? 2.072 9.050 -5.260 1.00 69.44 97 SER A O 1
ATOM 794 N N . GLY A 1 98 ? 1.177 9.057 -3.204 1.00 65.19 98 GLY A N 1
ATOM 795 C CA . GLY A 1 98 ? 0.128 10.041 -3.497 1.00 65.19 98 GLY A CA 1
ATOM 796 C C . GLY A 1 98 ? -0.973 9.536 -4.442 1.00 65.19 98 GLY A C 1
ATOM 797 O O . GLY A 1 98 ? -1.787 10.327 -4.912 1.00 65.19 98 GLY A O 1
ATOM 798 N N . THR A 1 99 ? -1.009 8.230 -4.725 1.00 60.12 99 THR A N 1
ATOM 799 C CA . THR A 1 99 ? -2.004 7.583 -5.603 1.00 60.12 99 THR A CA 1
ATOM 800 C C . THR A 1 99 ? -3.363 7.446 -4.904 1.00 60.12 99 THR A C 1
ATOM 802 O O . THR A 1 99 ? -4.415 7.449 -5.546 1.00 60.12 99 THR A O 1
ATOM 805 N N . LEU A 1 100 ? -3.354 7.365 -3.569 1.00 61.62 100 LEU A N 1
ATOM 806 C CA . LEU A 1 100 ? -4.555 7.407 -2.742 1.00 61.62 100 LEU A CA 1
ATOM 807 C C . LEU A 1 100 ? -4.852 8.858 -2.355 1.00 61.62 100 LEU A C 1
ATOM 809 O O . LEU A 1 100 ? -4.258 9.393 -1.416 1.00 61.62 100 LEU A O 1
ATOM 813 N N . LYS A 1 101 ? -5.772 9.502 -3.080 1.00 59.38 101 LYS A N 1
ATOM 814 C CA . LYS A 1 101 ? -6.229 10.846 -2.730 1.00 59.38 101 LYS A CA 1
ATOM 815 C C . LYS A 1 101 ? -7.347 10.703 -1.700 1.00 59.38 101 LYS A C 1
ATOM 817 O O . LYS A 1 101 ? -8.431 10.213 -2.010 1.00 59.38 101 LYS A O 1
ATOM 822 N N . ILE A 1 102 ? -7.038 11.074 -0.461 1.00 58.78 102 ILE A N 1
ATOM 823 C CA . ILE A 1 102 ? -7.978 11.065 0.660 1.00 58.78 102 ILE A CA 1
ATOM 824 C C . ILE A 1 102 ? -8.529 12.485 0.771 1.00 58.78 102 ILE A C 1
ATOM 826 O O . ILE A 1 102 ? -7.834 13.392 1.226 1.00 58.78 102 ILE A O 1
ATOM 830 N N . THR A 1 103 ? -9.742 12.702 0.276 1.00 58.47 103 THR A N 1
ATOM 831 C CA . THR A 1 103 ? -10.493 13.951 0.447 1.00 58.47 103 THR A CA 1
ATOM 832 C C . THR A 1 103 ? -11.504 13.746 1.586 1.00 58.47 103 THR A C 1
ATOM 834 O O . THR A 1 103 ? -11.962 12.619 1.763 1.00 58.47 103 THR A O 1
ATOM 837 N N . PRO A 1 104 ? -11.853 14.782 2.377 1.00 50.41 104 PRO A N 1
ATOM 838 C CA . PRO A 1 104 ? -12.798 14.674 3.496 1.00 50.41 104 PRO A CA 1
ATOM 839 C C . PRO A 1 104 ? -14.131 13.963 3.188 1.00 50.41 104 PRO A C 1
ATOM 841 O O . PRO A 1 104 ? -14.729 13.399 4.101 1.00 50.41 104 PRO A O 1
ATOM 844 N N . GLU A 1 105 ? -14.571 13.942 1.925 1.00 53.16 105 GLU A N 1
ATOM 845 C CA . GLU A 1 105 ? -15.797 13.256 1.489 1.00 53.16 105 GLU A CA 1
ATOM 846 C C . GLU A 1 105 ? -15.554 11.934 0.734 1.00 53.16 105 GLU A C 1
ATOM 848 O O . GLU A 1 105 ? -16.426 11.062 0.727 1.00 53.16 105 GLU A O 1
ATOM 853 N N . GLU A 1 106 ? -14.375 11.731 0.133 1.00 52.44 106 GLU A N 1
ATOM 854 C CA . GLU A 1 106 ? -14.097 10.553 -0.698 1.00 52.44 106 GLU A CA 1
ATOM 855 C C . GLU A 1 106 ? -12.619 10.128 -0.682 1.00 52.44 106 GLU A C 1
ATOM 857 O O . GLU A 1 106 ? -11.706 10.916 -0.943 1.00 52.44 106 GLU A O 1
ATOM 862 N N . ALA A 1 107 ? -12.384 8.833 -0.473 1.00 56.56 107 ALA A N 1
ATOM 863 C CA . ALA A 1 107 ? -11.143 8.157 -0.817 1.00 56.56 107 ALA A CA 1
ATOM 864 C C . ALA A 1 107 ? -11.258 7.611 -2.249 1.00 56.56 107 ALA A C 1
ATOM 866 O O . ALA A 1 107 ? -11.992 6.656 -2.504 1.00 56.56 107 ALA A O 1
ATOM 867 N N . LYS A 1 108 ? -10.529 8.203 -3.201 1.00 64.06 108 LYS A N 1
ATOM 868 C CA . LYS A 1 108 ? -10.454 7.701 -4.583 1.00 64.06 108 LYS A CA 1
ATOM 869 C C . LYS A 1 108 ? -9.016 7.321 -4.925 1.00 64.06 108 LYS A C 1
ATOM 871 O O . LYS A 1 108 ? -8.076 8.088 -4.711 1.00 64.06 108 LYS A O 1
ATOM 876 N N . LEU A 1 109 ? -8.856 6.120 -5.479 1.00 56.38 109 LEU A N 1
ATOM 877 C CA . LEU A 1 109 ? -7.645 5.722 -6.192 1.00 56.38 109 LEU A CA 1
ATOM 878 C C . LEU A 1 109 ? -7.622 6.510 -7.498 1.00 56.38 109 LEU A C 1
ATOM 880 O O . LEU A 1 109 ? -8.360 6.200 -8.432 1.00 56.38 109 LEU A O 1
ATOM 884 N N . VAL A 1 110 ? -6.820 7.568 -7.543 1.00 58.09 110 VAL A N 1
ATOM 885 C CA . VAL A 1 110 ? -6.618 8.317 -8.780 1.00 58.09 110 VAL A CA 1
ATOM 886 C C . VAL A 1 110 ? -5.507 7.599 -9.540 1.00 58.09 110 VAL A C 1
ATOM 888 O O . VAL A 1 110 ? -4.433 7.410 -8.963 1.00 58.09 110 VAL A O 1
ATOM 891 N N . PRO A 1 111 ? -5.713 7.184 -10.805 1.00 53.81 111 PRO A N 1
ATOM 892 C CA . PRO A 1 111 ? -4.625 6.646 -11.608 1.00 53.81 111 PRO A CA 1
ATOM 893 C C . PRO A 1 111 ? -3.514 7.696 -11.653 1.00 53.81 111 PRO A C 1
ATOM 895 O O . PRO A 1 111 ? -3.722 8.839 -12.069 1.00 53.81 111 PRO A O 1
ATOM 898 N N . SER A 1 112 ? -2.350 7.341 -11.114 1.00 58.38 112 SER A N 1
ATOM 899 C CA . SER A 1 112 ? -1.265 8.292 -10.934 1.00 58.38 112 SER A CA 1
ATOM 900 C C . SER A 1 112 ? -0.793 8.793 -12.302 1.00 58.38 112 SER A C 1
ATOM 902 O O . SER A 1 112 ? -0.669 8.029 -13.259 1.00 58.38 112 SER A O 1
ATOM 904 N N . ARG A 1 113 ? -0.460 10.088 -12.401 1.00 61.44 113 ARG A N 1
ATOM 905 C CA . ARG A 1 113 ? 0.196 10.673 -13.594 1.00 61.44 113 ARG A CA 1
ATOM 906 C C . ARG A 1 113 ? 1.496 9.935 -13.956 1.00 61.44 113 ARG A C 1
ATOM 908 O O . ARG A 1 113 ? 1.980 10.047 -15.074 1.00 61.44 113 ARG A O 1
ATOM 915 N N . LEU A 1 114 ? 2.018 9.158 -13.009 1.00 60.72 114 LEU A N 1
ATOM 916 C CA . LEU A 1 114 ? 3.134 8.231 -13.130 1.00 60.72 114 LEU A CA 1
ATOM 917 C C . LEU A 1 114 ? 2.843 7.062 -14.078 1.00 60.72 114 LEU A C 1
ATOM 919 O O . LEU A 1 114 ? 3.711 6.721 -14.868 1.00 60.72 114 LEU A O 1
ATOM 923 N N . ALA A 1 115 ? 1.632 6.496 -14.067 1.00 64.88 115 ALA A N 1
ATOM 924 C CA . ALA A 1 115 ? 1.240 5.463 -15.028 1.00 64.88 115 ALA A CA 1
ATOM 925 C C . ALA A 1 115 ? 1.195 6.022 -16.460 1.00 64.88 115 ALA A C 1
ATOM 927 O O . ALA A 1 115 ? 1.668 5.387 -17.399 1.00 64.88 115 ALA A O 1
ATOM 928 N N . LEU A 1 116 ? 0.705 7.257 -16.612 1.00 73.81 116 LEU A N 1
ATOM 929 C CA . LEU A 1 116 ? 0.717 7.962 -17.893 1.00 73.81 116 LEU A CA 1
ATOM 930 C C . LEU A 1 116 ? 2.156 8.265 -18.343 1.00 73.81 116 LEU A C 1
ATOM 932 O O . LEU A 1 116 ? 2.515 7.983 -19.481 1.00 73.81 116 LEU A O 1
ATOM 936 N N . ALA A 1 117 ? 2.997 8.790 -17.448 1.00 75.62 117 ALA A N 1
ATOM 937 C CA . ALA A 1 117 ? 4.406 9.067 -17.727 1.00 75.62 117 ALA A CA 1
ATOM 938 C C . ALA A 1 117 ? 5.206 7.797 -18.068 1.00 75.62 117 ALA A C 1
ATOM 940 O O . ALA A 1 117 ? 6.023 7.826 -18.984 1.00 75.62 117 ALA A O 1
ATOM 941 N N . ALA A 1 118 ? 4.944 6.678 -17.388 1.00 79.38 118 ALA A N 1
ATOM 942 C CA . ALA A 1 118 ? 5.551 5.386 -17.693 1.00 79.38 118 ALA A CA 1
ATOM 943 C C . ALA A 1 118 ? 5.140 4.884 -19.084 1.00 79.38 118 ALA A C 1
ATOM 945 O O . ALA A 1 118 ? 5.990 4.405 -19.834 1.00 79.38 118 ALA A O 1
ATOM 946 N N . GLY A 1 119 ? 3.872 5.075 -19.466 1.00 82.94 119 GLY A N 1
ATOM 947 C CA . GLY A 1 119 ? 3.405 4.810 -20.827 1.00 82.94 119 GLY A CA 1
ATOM 948 C C . GLY A 1 119 ? 4.173 5.626 -21.871 1.00 82.94 119 GLY A C 1
ATOM 949 O O . GLY A 1 119 ? 4.683 5.067 -22.839 1.00 82.94 119 GLY A O 1
ATOM 950 N N . TRP A 1 120 ? 4.345 6.932 -21.642 1.00 90.31 120 TRP A N 1
ATOM 951 C CA . TRP A 1 120 ? 5.139 7.789 -22.532 1.00 90.31 120 TRP A CA 1
ATOM 952 C C . TRP A 1 120 ? 6.613 7.373 -22.599 1.00 90.31 120 TRP A C 1
ATOM 954 O O . TRP A 1 120 ? 7.184 7.331 -23.687 1.00 90.31 120 TRP A O 1
ATOM 964 N N . ALA A 1 121 ? 7.226 7.018 -21.469 1.00 88.38 121 ALA A N 1
ATOM 965 C CA . ALA A 1 121 ? 8.600 6.525 -21.433 1.00 88.38 121 ALA A CA 1
ATOM 966 C C . ALA A 1 121 ? 8.766 5.228 -22.242 1.00 88.38 121 ALA A C 1
ATOM 968 O O . ALA A 1 121 ? 9.719 5.102 -23.010 1.00 88.38 121 ALA A O 1
ATOM 969 N N . GLN A 1 122 ? 7.818 4.293 -22.135 1.00 90.12 122 GLN A N 1
ATOM 970 C CA . GLN A 1 122 ? 7.837 3.055 -22.915 1.00 90.12 122 GLN A CA 1
ATOM 971 C C . GLN A 1 122 ? 7.767 3.330 -24.423 1.00 90.12 122 GLN A C 1
ATOM 973 O O . GLN A 1 122 ? 8.522 2.725 -25.185 1.00 90.12 122 GLN A O 1
ATOM 978 N N . VAL A 1 123 ? 6.916 4.265 -24.859 1.00 94.50 123 VAL A N 1
ATOM 979 C CA . VAL A 1 123 ? 6.816 4.658 -26.276 1.00 94.50 123 VAL A CA 1
ATOM 980 C C . VAL A 1 123 ? 8.137 5.240 -26.785 1.00 94.50 123 VAL A C 1
ATOM 982 O O . VAL A 1 123 ? 8.593 4.864 -27.864 1.00 94.50 123 VAL A O 1
ATOM 985 N N . TRP A 1 124 ? 8.796 6.100 -26.001 1.00 95.94 124 TRP A N 1
ATOM 986 C CA . TRP A 1 124 ? 10.105 6.657 -26.358 1.00 95.94 124 TRP A CA 1
ATOM 987 C C . TRP A 1 124 ? 11.189 5.587 -26.494 1.00 95.94 124 TRP A C 1
ATOM 989 O O . TRP A 1 124 ? 11.937 5.597 -27.470 1.00 95.94 124 TRP A O 1
ATOM 999 N N . ILE A 1 125 ? 11.251 4.640 -25.555 1.00 94.44 125 ILE A N 1
ATOM 1000 C CA . ILE A 1 125 ? 12.229 3.544 -25.588 1.00 94.44 125 ILE A CA 1
ATOM 1001 C C . ILE A 1 125 ? 12.025 2.677 -26.834 1.00 94.44 125 ILE A C 1
ATOM 1003 O O . ILE A 1 125 ? 12.986 2.379 -27.544 1.00 94.44 125 ILE A O 1
ATOM 1007 N N . LEU A 1 126 ? 10.778 2.303 -27.130 1.00 94.00 126 LEU A N 1
ATOM 1008 C CA . LEU A 1 126 ? 10.457 1.446 -28.272 1.00 94.00 126 LEU A CA 1
ATOM 1009 C C . LEU A 1 126 ? 10.715 2.161 -29.607 1.00 94.00 126 LEU A C 1
ATOM 1011 O O . LEU A 1 126 ? 11.229 1.554 -30.547 1.00 94.00 126 LEU A O 1
ATOM 1015 N N . SER A 1 127 ? 10.434 3.466 -29.660 1.00 94.88 127 SER A N 1
ATOM 1016 C CA . SER A 1 127 ? 10.755 4.329 -30.799 1.00 94.88 127 SER A CA 1
ATOM 1017 C C . SER A 1 127 ? 12.264 4.384 -31.055 1.00 94.88 127 SER A C 1
ATOM 1019 O O . SER A 1 127 ? 12.712 4.048 -32.153 1.00 94.88 127 SER A O 1
ATOM 1021 N N . LEU A 1 128 ? 13.074 4.690 -30.035 1.00 95.19 128 LEU A N 1
ATOM 1022 C CA . LEU A 1 128 ? 14.536 4.720 -30.165 1.00 95.19 128 LEU A CA 1
ATOM 1023 C C . LEU A 1 128 ? 15.102 3.359 -30.583 1.00 95.19 128 LEU A C 1
ATOM 1025 O O . LEU A 1 128 ? 15.943 3.292 -31.478 1.00 95.19 128 LEU A O 1
ATOM 1029 N N . TYR A 1 129 ? 14.602 2.272 -29.991 1.00 95.38 129 TYR A N 1
ATOM 1030 C CA . TYR A 1 129 ? 14.997 0.916 -30.362 1.00 95.38 129 TYR A CA 1
ATOM 1031 C C . TYR A 1 129 ? 14.712 0.621 -31.842 1.00 95.38 129 TYR A C 1
ATOM 1033 O O . TYR A 1 129 ? 15.577 0.097 -32.547 1.00 95.38 129 TYR A O 1
ATOM 1041 N N . SER A 1 130 ? 13.536 1.016 -32.342 1.00 90.12 130 SER A N 1
ATOM 1042 C CA . SER A 1 130 ? 13.176 0.825 -33.750 1.00 90.12 130 SER A CA 1
ATOM 1043 C C . SER A 1 130 ? 14.098 1.597 -34.704 1.00 90.12 130 SER A C 1
ATOM 1045 O O . SER A 1 130 ? 14.554 1.038 -35.699 1.00 90.12 130 SER A O 1
ATOM 1047 N N . ILE A 1 131 ? 14.466 2.837 -34.362 1.00 93.38 131 ILE A N 1
ATOM 1048 C CA . ILE A 1 131 ? 15.378 3.668 -35.162 1.00 93.38 131 ILE A CA 1
ATOM 1049 C C . ILE A 1 131 ? 16.777 3.041 -35.220 1.00 93.38 131 ILE A C 1
ATOM 1051 O O . ILE A 1 131 ? 17.364 2.943 -36.298 1.00 93.38 131 ILE A O 1
ATOM 1055 N N . VAL A 1 132 ? 17.301 2.565 -34.086 1.00 94.62 132 VAL A N 1
ATOM 1056 C CA . VAL A 1 132 ? 18.615 1.901 -34.023 1.00 94.62 132 VAL A CA 1
ATOM 1057 C C . VAL A 1 132 ? 18.629 0.631 -34.876 1.00 94.62 132 VAL A C 1
ATOM 1059 O O . VAL A 1 132 ? 19.559 0.423 -35.655 1.00 94.62 132 VAL A O 1
ATOM 1062 N N . MET A 1 133 ? 17.580 -0.190 -34.795 1.00 91.00 133 MET A N 1
ATOM 1063 C CA . MET A 1 133 ? 17.470 -1.415 -35.593 1.00 91.00 133 MET A CA 1
ATOM 1064 C C . MET A 1 133 ? 17.405 -1.123 -37.099 1.00 91.00 133 MET A C 1
ATOM 1066 O O . MET A 1 133 ? 18.068 -1.803 -37.889 1.00 91.00 133 MET A O 1
ATOM 1070 N N . LEU A 1 134 ? 16.673 -0.084 -37.511 1.00 91.75 134 LEU A N 1
ATOM 1071 C CA . LEU A 1 134 ? 16.611 0.357 -38.910 1.00 91.75 134 LEU A CA 1
ATOM 1072 C C . LEU A 1 134 ? 17.956 0.903 -39.413 1.00 91.75 134 LEU A C 1
ATOM 1074 O O . LEU A 1 134 ? 18.355 0.642 -40.549 1.00 91.75 134 LEU A O 1
ATOM 1078 N N . TYR A 1 135 ? 18.698 1.613 -38.566 1.00 91.06 135 TYR A N 1
ATOM 1079 C CA . TYR A 1 135 ? 20.023 2.117 -38.919 1.00 91.06 135 TYR A CA 1
ATOM 1080 C C . TYR A 1 135 ? 21.049 0.984 -39.063 1.00 91.06 135 TYR A C 1
ATOM 1082 O O . TYR A 1 135 ? 21.785 0.924 -40.050 1.00 91.06 135 TYR A O 1
ATOM 1090 N N . CYS A 1 136 ? 21.065 0.031 -38.126 1.00 87.69 136 CYS A N 1
ATOM 1091 C CA . CYS A 1 136 ? 21.946 -1.133 -38.190 1.00 87.69 136 CYS A CA 1
ATOM 1092 C C . CYS A 1 136 ? 21.661 -2.006 -39.416 1.00 87.69 136 CYS A C 1
ATOM 1094 O O . CYS A 1 136 ? 22.597 -2.437 -40.090 1.00 87.69 136 CYS A O 1
ATOM 1096 N N . THR A 1 137 ? 20.388 -2.249 -39.732 1.00 85.31 137 THR A N 1
ATOM 1097 C CA . THR A 1 137 ? 20.003 -3.019 -40.925 1.00 85.31 137 THR A CA 1
ATOM 1098 C C . THR A 1 137 ? 20.411 -2.300 -42.208 1.00 85.31 137 THR A C 1
ATOM 1100 O O . THR A 1 137 ? 21.017 -2.926 -43.075 1.00 85.31 137 THR A O 1
ATOM 1103 N N . SER A 1 138 ? 20.210 -0.982 -42.290 1.00 84.25 138 SER A N 1
ATOM 1104 C CA . SER A 1 138 ? 20.637 -0.166 -43.437 1.00 84.25 138 SER A CA 1
ATOM 1105 C C . SER A 1 138 ? 22.160 -0.167 -43.630 1.00 84.25 138 SER A C 1
ATOM 1107 O O . SER A 1 138 ? 22.643 -0.362 -44.743 1.00 84.25 138 SER A O 1
ATOM 1109 N N . HIS A 1 139 ? 22.938 -0.029 -42.552 1.00 81.69 139 HIS A N 1
ATOM 1110 C CA . HIS A 1 139 ? 24.404 -0.073 -42.607 1.00 81.69 139 HIS A CA 1
ATOM 1111 C C . HIS A 1 139 ? 24.933 -1.457 -43.018 1.00 81.69 139 HIS A C 1
ATOM 1113 O O . HIS A 1 139 ? 25.883 -1.565 -43.794 1.00 81.69 139 HIS A O 1
ATOM 1119 N N . LYS A 1 140 ? 24.320 -2.538 -42.516 1.00 78.75 140 LYS A N 1
ATOM 1120 C CA . LYS A 1 140 ? 24.669 -3.919 -42.890 1.00 78.75 140 LYS A CA 1
ATOM 1121 C C . LYS A 1 140 ? 24.316 -4.218 -44.349 1.00 78.75 140 LYS A C 1
ATOM 1123 O O . LYS A 1 140 ? 25.115 -4.857 -45.028 1.00 78.75 140 LYS A O 1
ATOM 1128 N N . LEU A 1 141 ? 23.177 -3.724 -44.836 1.00 77.56 141 LEU A N 1
ATOM 1129 C CA . LEU A 1 141 ? 22.769 -3.854 -46.236 1.00 77.56 141 LEU A CA 1
ATOM 1130 C C . LEU A 1 141 ? 23.729 -3.098 -47.168 1.00 77.56 141 LEU A C 1
ATOM 1132 O O . LEU A 1 141 ? 24.171 -3.650 -48.171 1.00 77.56 141 LEU A O 1
ATOM 1136 N N . LEU A 1 142 ? 24.110 -1.869 -46.800 1.00 72.00 142 LEU A N 1
ATOM 1137 C CA . LEU A 1 142 ? 25.035 -1.036 -47.572 1.00 72.00 142 LEU A CA 1
ATOM 1138 C C . LEU A 1 142 ? 26.441 -1.654 -47.647 1.00 72.00 142 LEU A C 1
ATOM 1140 O O . LEU A 1 142 ? 27.026 -1.726 -48.726 1.00 72.00 142 LEU A O 1
ATOM 1144 N N . HIS A 1 143 ? 26.966 -2.171 -46.531 1.00 70.50 143 HIS A N 1
ATOM 1145 C CA . HIS A 1 143 ? 28.237 -2.905 -46.531 1.00 70.50 143 HIS A CA 1
ATOM 1146 C C . HIS A 1 143 ? 28.161 -4.223 -47.319 1.00 70.50 143 HIS A C 1
ATOM 1148 O O . HIS A 1 143 ? 29.100 -4.548 -48.042 1.00 70.50 143 HIS A O 1
ATOM 1154 N N . GLY A 1 144 ? 27.054 -4.967 -47.219 1.00 71.56 144 GLY A N 1
ATOM 1155 C CA . GLY A 1 144 ? 26.851 -6.212 -47.967 1.00 71.56 144 GLY A CA 1
ATOM 1156 C C . GLY A 1 144 ? 26.805 -5.996 -49.484 1.00 71.56 144 GLY A C 1
ATOM 1157 O O . GLY A 1 144 ? 27.485 -6.704 -50.225 1.00 71.56 144 GLY A O 1
ATOM 1158 N N . LEU A 1 145 ? 26.078 -4.972 -49.943 1.00 64.88 145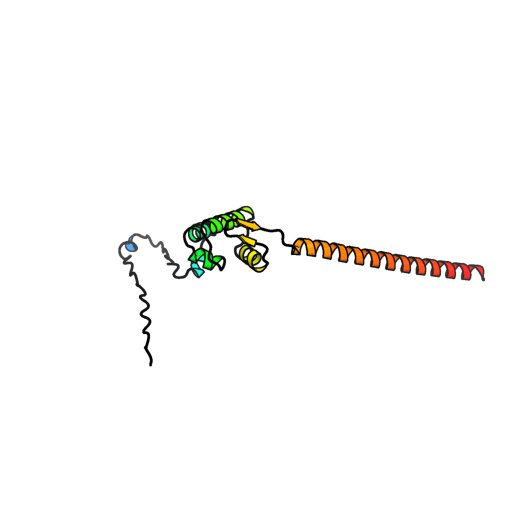 LEU A N 1
ATOM 1159 C CA . LEU A 1 145 ? 26.027 -4.567 -51.355 1.00 64.88 145 LEU A CA 1
ATOM 1160 C C . LEU A 1 145 ? 27.400 -4.116 -51.874 1.00 64.88 145 LEU A C 1
ATOM 1162 O O . LEU A 1 145 ? 27.788 -4.475 -52.985 1.00 64.88 145 LEU A O 1
ATOM 1166 N N . CYS A 1 146 ? 28.166 -3.387 -51.060 1.00 60.00 146 CYS A N 1
ATOM 1167 C CA . CYS A 1 146 ? 29.504 -2.928 -51.430 1.00 60.00 146 CYS A CA 1
ATOM 1168 C C . CYS A 1 146 ? 30.500 -4.098 -51.568 1.00 60.00 146 CYS A C 1
ATOM 1170 O O . CYS A 1 146 ? 31.244 -4.169 -52.547 1.00 60.00 146 CYS A O 1
ATOM 1172 N N . CYS A 1 147 ? 30.459 -5.078 -50.655 1.00 58.91 147 CYS A N 1
ATOM 1173 C CA . CYS A 1 147 ? 31.272 -6.296 -50.752 1.00 58.91 147 CYS A CA 1
ATOM 1174 C C . CYS A 1 147 ? 30.911 -7.155 -51.973 1.00 58.91 147 CYS A C 1
ATOM 1176 O O . CYS A 1 147 ? 31.804 -7.689 -52.630 1.00 58.91 147 CYS A O 1
ATOM 1178 N N . HIS A 1 148 ? 29.624 -7.261 -52.312 1.00 58.78 148 HIS A N 1
ATOM 1179 C CA . HIS A 1 148 ? 29.181 -8.022 -53.480 1.00 58.78 148 HIS A CA 1
ATOM 1180 C C . HIS A 1 148 ? 29.593 -7.349 -54.803 1.00 58.78 148 HIS A C 1
ATOM 1182 O O . HIS A 1 148 ? 29.969 -8.029 -55.756 1.00 58.78 148 HIS A O 1
ATOM 1188 N N . CYS A 1 149 ? 29.596 -6.013 -54.851 1.00 57.97 149 CYS A N 1
ATOM 1189 C CA . CYS A 1 149 ? 30.039 -5.251 -56.020 1.00 57.97 149 CYS A CA 1
ATOM 1190 C C . CYS A 1 149 ? 31.564 -5.351 -56.231 1.00 57.97 149 CYS A C 1
ATOM 1192 O O . CYS A 1 149 ? 32.025 -5.582 -57.346 1.00 57.97 149 CYS A O 1
ATOM 1194 N N . LEU A 1 150 ? 32.357 -5.286 -55.151 1.00 59.47 150 LEU A N 1
ATOM 1195 C CA . LEU A 1 150 ? 33.816 -5.444 -55.223 1.00 59.47 150 LEU A CA 1
ATOM 1196 C C . LEU A 1 150 ? 34.241 -6.866 -55.641 1.00 59.47 150 LEU A C 1
ATOM 1198 O O . LEU A 1 150 ? 35.268 -7.039 -56.296 1.00 59.47 150 LEU A O 1
ATOM 1202 N N . SER A 1 151 ? 33.454 -7.881 -55.267 1.00 59.84 151 SER A N 1
ATOM 1203 C CA . SER A 1 151 ? 33.693 -9.270 -55.675 1.00 59.84 151 SER A CA 1
ATOM 1204 C C . SER A 1 151 ? 33.397 -9.503 -57.159 1.00 59.84 151 SER A C 1
ATOM 1206 O O . SER A 1 151 ? 34.109 -10.279 -57.789 1.00 59.84 151 SER A O 1
ATOM 1208 N N . LEU A 1 152 ? 32.387 -8.834 -57.730 1.00 58.56 152 LEU A N 1
ATOM 1209 C CA . LEU A 1 152 ? 32.077 -8.947 -59.159 1.00 58.56 152 LEU A CA 1
ATOM 1210 C C . LEU A 1 152 ? 33.143 -8.273 -60.035 1.00 58.56 152 LEU A C 1
ATOM 1212 O O . LEU A 1 152 ? 33.564 -8.849 -61.033 1.00 58.56 152 LEU A O 1
ATOM 1216 N N . SER A 1 153 ? 33.636 -7.094 -59.639 1.00 59.50 153 SER A N 1
ATOM 1217 C CA . SER A 1 153 ? 34.666 -6.378 -60.407 1.00 59.50 153 SER A CA 1
ATOM 1218 C C . SER A 1 153 ? 36.021 -7.092 -60.443 1.00 59.50 153 SER A C 1
ATOM 1220 O O . SER A 1 153 ? 36.804 -6.848 -61.354 1.00 59.50 153 SER A O 1
ATOM 1222 N N . ARG A 1 154 ? 36.316 -7.972 -59.474 1.00 55.78 154 ARG A N 1
ATOM 1223 C CA . ARG A 1 154 ? 37.559 -8.761 -59.451 1.00 55.78 154 ARG A CA 1
ATOM 1224 C C . ARG A 1 154 ? 37.487 -10.005 -60.348 1.00 55.78 154 ARG A C 1
ATOM 1226 O O . ARG A 1 154 ? 38.514 -10.413 -60.860 1.00 55.78 154 ARG A O 1
ATOM 1233 N N . VAL A 1 155 ? 36.301 -10.574 -60.575 1.00 59.88 155 VAL A N 1
ATOM 1234 C CA . VAL A 1 155 ? 36.117 -11.764 -61.436 1.00 59.88 155 VAL A CA 1
ATOM 1235 C C . VAL A 1 155 ? 36.111 -11.414 -62.931 1.00 59.88 155 VAL A C 1
ATOM 1237 O O . VAL A 1 155 ? 36.418 -12.262 -63.754 1.00 59.88 155 VAL A O 1
ATOM 1240 N N . GLN A 1 156 ? 35.799 -10.169 -63.299 1.00 55.31 156 GLN A N 1
ATOM 1241 C CA . GLN A 1 156 ? 35.787 -9.715 -64.699 1.00 55.31 156 GLN A CA 1
ATOM 1242 C C . GLN A 1 156 ? 37.168 -9.231 -65.205 1.00 55.31 156 GLN A C 1
ATOM 1244 O O . GLN A 1 156 ? 37.272 -8.781 -66.345 1.00 55.31 156 GLN A O 1
ATOM 1249 N N . GLY A 1 157 ? 38.195 -9.232 -64.345 1.00 55.62 157 GLY A N 1
ATOM 1250 C CA . GLY A 1 157 ? 39.526 -8.672 -64.618 1.00 55.62 157 GLY A CA 1
ATOM 1251 C C . GLY A 1 157 ? 40.650 -9.694 -64.836 1.00 55.62 157 GLY A C 1
ATOM 1252 O O . GLY A 1 157 ? 41.775 -9.260 -65.075 1.00 55.62 157 GLY A O 1
ATOM 1253 N N . ASP A 1 158 ? 40.342 -10.993 -64.762 1.00 45.22 158 ASP A N 1
ATOM 1254 C CA . ASP A 1 158 ? 41.215 -12.123 -65.124 1.00 45.22 158 ASP A CA 1
ATOM 1255 C C . ASP A 1 158 ? 40.678 -12.803 -66.399 1.00 45.22 158 ASP A C 1
ATOM 1257 O O . ASP A 1 158 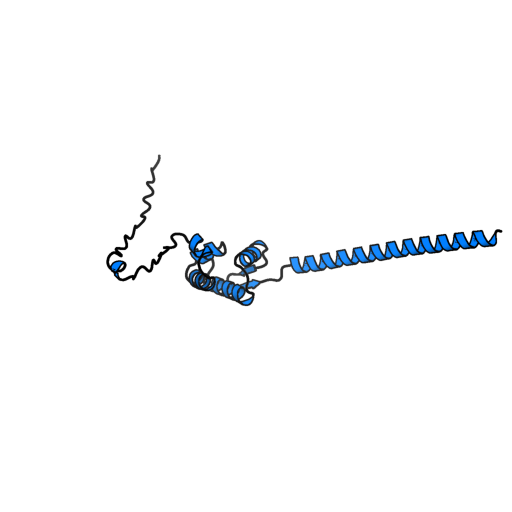? 41.501 -13.304 -67.200 1.00 45.22 158 ASP A O 1
#

Radius of gyration: 33.93 Å; chains: 1; bounding box: 58×57×106 Å

Secondary structure (DSSP, 8-state):
------------------HHHHTTSTT---------SHHHHHHHS-HHHHHHHHHH-HHHHHHHHSS---HHHHHHHHHHHHHTT--HHHHHHHHHTT-EEE-SS-EEEPPPHHHHHHHHHHHHHHHHHHHHHHHHHHHHHHHHHHHHHHHHHHHT--

pLDDT: mean 72.59, std 16.33, range [34.03, 95.94]

Sequence (158 aa):
MNQEQNQNTNHSSTHLNIDGIQRNAGRDYYEYIALSSIKTLLTCAPKALLDRIALDNPRMFECRFGFETSLTIRQQILAIQNRYDFTDKQMRGFRVSGTLKITPEEAKLVPSRLALAAGWAQVWILSLYSIVMLYCTSHKLLHGLCCHCLSLSRVQGD

=== Feature glossary ===
Feature key, reading from the visual/contextual features back to the raw sequence:

Rendered structure images. Structure images are PyMOL renders from six orthogonal camera directions. Cartoon representation draws helices as coils and strands as arrows; sticks shows the backbone as bonds; surface shows the solvent-excluded envelope. Rainbow coloring maps sequence position to hue (blue→red, N→C); chain coloring assigns a distinct color per polypeptide.

Contact-map, Ramachandran, and PAE plots. Three diagnostic plots accompany the record. The Cα contact map visualizes the tertiary structure as a 2D adjacency matrix (8 Å cutoff, sequence-local contacts suppressed). The Ramachandran plot shows the distribution of backbone (φ, ψ) torsions, with points in the α and β basins reflecting secondary structure content. The PAE plot shows AlphaFold's inter-residue confidence as a color matrix.

InterPro / GO / CATH / organism. The annotation block draws on four external resources. InterPro: which protein families and domains the sequence belongs to. GO: standardized terms for what the protein does, what process it participates in, and where in the cell it acts. CATH: which structural fold it has in the CATH hierarchy. Organism: the species of origin.

Nearest PDB structures. Structural nearest neighbors (via Foldseek easy-search vs the PDB). Reported per hit: target PDB id, E-value, and alignment TM-score. A TM-score above ~0.5 is the conventional threshold for 'same fold'.

Predicted aligned error. Predicted aligned error is AlphaFold's pairwise confidence. Unlike pLDDT (per-residue), PAE is per-residue-pair and captures whether two parts of the structure are correctly placed relative to each other. Units are ångströms of expected positional error.

Solvent-accessible surface area. SASA measures how much of the protein is reachable by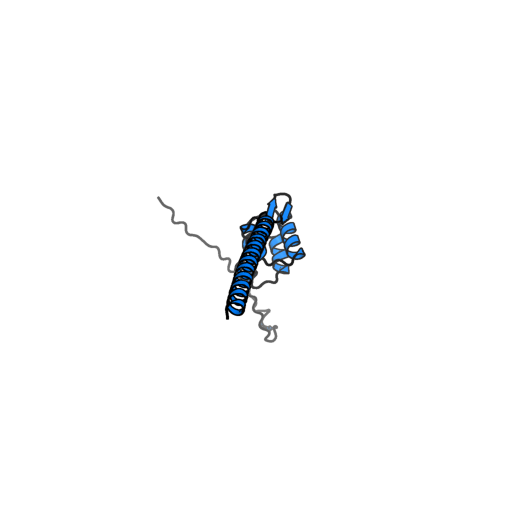 solvent. It is computed by rolling a water-sized probe over the atomic surface and summing the exposed area (Å²). Per-residue SASA distinguishes core (buried, low SASA) from surface (exposed, high SASA) residues; total SASA is a whole-molecule size measure.

B-factor. Crystallographic B-factors measure how much each atom's electron density is smeared out, in Å². They rise in mobile loops and surface residues and fall in the buried interior. In AlphaFold models this column is repurposed to hold pLDDT instead.

pLDDT. For AlphaFold models, the B-factor field carries pLDDT — the model's own estimate of local accuracy on a 0–100 scale. Regions with pLDDT<50 should be treated as essentially unmodeled; they often correspond to intrinsically disordered segments.

Backbone torsions (φ/ψ). φ (phi) and ψ (psi) are the two rotatable backbone dihedrals 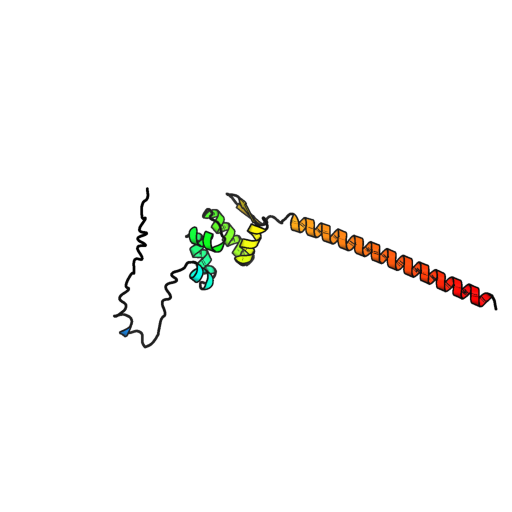per residue: φ is the C(i-1)–N–Cα–C torsion, ψ is the N–Cα–C–N(i+1) torsion, both in degrees on (−180°, 180°]. α-helical residues cluster near (−60°, −45°); β-strand residues near (−120°, +130°). A Ramachandran plot is simply a scatter of (φ, ψ) for every residue.

Radius of gyration, Cα contacts, bounding box. Radius of gyration (Rg) is the root-mean-square distance of Cα atoms from their centroid — a single number for overall size and compactness. A globular domain of N residues has Rg ≈ 2.2·N^0.38 Å; an extended or disordered chain has a much larger Rg. The Cα contact count is the number of residue pairs whose Cα atoms are within 8 Å and are more than four positions apart in sequence — a standard proxy for tertiary packing density. The bounding box is the smallest axis-aligned box enclosing all Cα atoms.

Secondary structure (3-state, P-SEA). Three-state secondary structure (P-SEA) collapses the eight DSSP classes into helix (a), strand (b), and coil (c). P-SEA assigns these from Cα geometry alone — distances and angles — without requiring backbone oxygens, so it works on any Cα trace.

Secondary structure (8-state, DSSP). Secondary structure is the local, repeating backbone conformation. DSSP classifies it into eight states by reading the hydrogen-bond network: three helix types (H, G, I), two β types (E, B), two non-regular types (T, S), and unstructured coil (-).

Foldseek 3Di. The Foldseek 3Di string encodes local tertiary geometry as a 20-letter alphabet — one character per residue — derived from the relative positions of nearby Cα atoms. Unlike the amino-acid sequence, 3Di is a direct function of the 3D structure, so two proteins with the same fold have similar 3Di strings even at low sequence identity.

mmCIF coordinates. Structure coordinates are given as an mmCIF _atom_site loop: one row per atom with element, residue name, chain id, sequence number, and x/y/z position in Å. Only the four main-chain atoms per residue are included here; side chains are omitted to keep the record compact.

Sequence. This is the polypeptide sequence — one letter per residue, N-terminus first. Length ranges from a few dozen residues for small domains to over a thousand for large multi-domain proteins.